Protein AF-A0A7S0LKJ3-F1 (afdb_monomer_lite)

Foldseek 3Di:
DPPPDDDDDDDDDDPPCVVQVVQWDKDFDDDPRDTLKIATDGPPDPFGQWIWGDDPQTDIDHADFDDDPDPDQVVQLVVLVVVPADAPSVQVVVLSRPPRHDVSSVVSVVPRDHSGRD

Radius of gyration: 15.57 Å; chains: 1; bounding box: 48×34×45 Å

Secondary structure (DSSP, 8-state):
-TT-----------SSHHHHGGGEEEEEEEETTEEEEEEEEETT----SEEEE-STT-EEEE------SSTTHHHHHHHHHHTTPPPHHHHHHHHHHH--SHHHHHHHHHHS--SS--

Sequence (118 aa):
TSTGVVYHARNQDFSPAALFQPLVYNGIFTKGGKEVFRSQMIAGYQSAITGIRKGANGFAIETNTRYTDHWGGNIEMLQNVLGGRTLNGWTVRKILETQEDYESAVQALSTEPFCATE

pLDDT: mean 93.77, std 6.29, range [51.94, 98.56]

Structure (mmCIF, N/CA/C/O backbone):
data_AF-A0A7S0LKJ3-F1
#
_entry.id   AF-A0A7S0LKJ3-F1
#
loop_
_atom_site.group_PDB
_atom_site.id
_atom_site.type_symbol
_atom_site.label_atom_id
_atom_site.label_alt_id
_atom_site.label_comp_id
_atom_site.label_asym_id
_atom_site.label_entity_id
_atom_site.label_seq_id
_atom_site.pdbx_PDB_ins_code
_atom_site.Cartn_x
_atom_site.Cartn_y
_atom_site.Cartn_z
_atom_site.occupancy
_atom_site.B_iso_or_equiv
_atom_site.auth_seq_id
_atom_site.auth_comp_id
_atom_site.auth_asym_id
_atom_site.auth_atom_id
_atom_site.pdbx_PDB_model_num
ATOM 1 N N . THR A 1 1 ? -25.891 6.556 -2.274 1.00 51.94 1 THR A N 1
ATOM 2 C CA . THR A 1 1 ?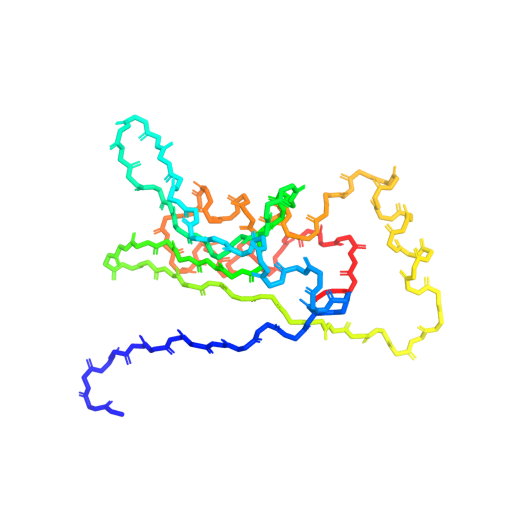 -26.545 6.082 -1.033 1.00 51.94 1 THR A CA 1
ATOM 3 C C . THR A 1 1 ? -26.651 7.257 -0.074 1.00 51.94 1 THR A C 1
ATOM 5 O O . THR A 1 1 ? -25.769 8.102 -0.071 1.00 51.94 1 THR A O 1
ATOM 8 N N . SER A 1 2 ? -27.750 7.386 0.669 1.00 73.38 2 SER A N 1
ATOM 9 C CA . SER A 1 2 ? -28.138 8.599 1.420 1.00 73.38 2 SER A CA 1
ATOM 10 C C . SER A 1 2 ? -27.465 8.777 2.795 1.00 73.38 2 SER A C 1
ATOM 12 O O . SER A 1 2 ? -27.848 9.671 3.540 1.00 73.38 2 SER A O 1
ATOM 14 N N . THR A 1 3 ? -26.483 7.941 3.151 1.00 85.06 3 THR A N 1
ATOM 15 C CA . THR A 1 3 ? -25.898 7.875 4.507 1.00 85.06 3 THR A CA 1
ATOM 16 C C . THR A 1 3 ? -24.457 8.384 4.613 1.00 85.06 3 THR A C 1
ATOM 18 O O . THR A 1 3 ? -23.903 8.377 5.706 1.00 85.06 3 THR A O 1
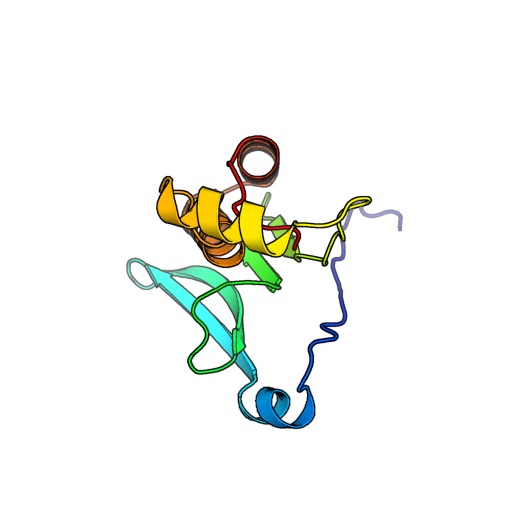ATOM 21 N N . GLY A 1 4 ? -23.821 8.790 3.506 1.00 86.50 4 GLY A N 1
ATOM 22 C CA . GLY A 1 4 ? -22.422 9.253 3.509 1.00 86.50 4 GLY A CA 1
ATOM 23 C C . GLY A 1 4 ? -21.374 8.150 3.724 1.00 86.50 4 GLY A C 1
ATOM 24 O O . GLY A 1 4 ? -20.201 8.452 3.909 1.00 86.50 4 GLY A O 1
ATOM 25 N N . VAL A 1 5 ? -21.773 6.874 3.693 1.00 89.62 5 VAL A N 1
ATOM 26 C CA . VAL A 1 5 ? -20.848 5.738 3.836 1.00 89.62 5 VAL A CA 1
ATOM 27 C C . VAL A 1 5 ? -20.054 5.524 2.547 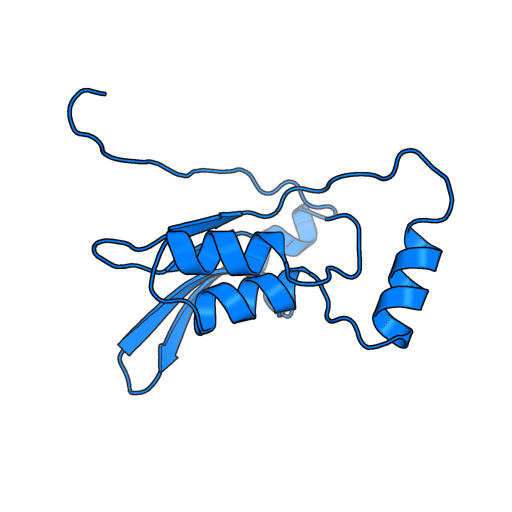1.00 89.62 5 VAL A C 1
ATOM 29 O O . VAL A 1 5 ? -20.637 5.419 1.465 1.00 89.62 5 VAL A O 1
ATOM 32 N N . VAL A 1 6 ? -18.734 5.392 2.686 1.00 91.94 6 VAL A N 1
ATOM 33 C CA . VAL A 1 6 ? -17.805 5.061 1.599 1.00 91.94 6 VAL A CA 1
ATOM 34 C C . VAL A 1 6 ? -17.479 3.569 1.634 1.00 91.94 6 VAL A C 1
ATOM 36 O O . VAL A 1 6 ? -17.159 3.016 2.685 1.00 91.94 6 VAL A O 1
ATOM 39 N N . TYR A 1 7 ? -17.539 2.923 0.470 1.00 93.62 7 TYR A N 1
ATOM 40 C CA . TYR A 1 7 ? 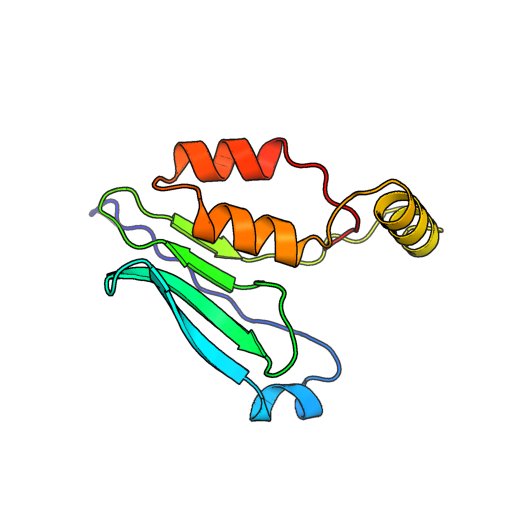-17.147 1.529 0.275 1.00 93.62 7 TYR A CA 1
ATOM 41 C C . TYR A 1 7 ? -15.958 1.470 -0.681 1.00 93.62 7 TYR A C 1
ATOM 43 O O . TYR A 1 7 ? -15.948 2.171 -1.690 1.00 93.62 7 TYR A O 1
ATOM 51 N N . HIS A 1 8 ? -14.982 0.616 -0.378 1.00 96.56 8 HIS A N 1
ATOM 52 C CA . HIS A 1 8 ? -13.803 0.395 -1.209 1.00 96.56 8 HIS A CA 1
ATOM 53 C C . HIS A 1 8 ? -13.626 -1.114 -1.402 1.00 96.56 8 HIS A C 1
ATOM 55 O O . HIS A 1 8 ? -13.503 -1.860 -0.430 1.00 96.56 8 HIS A O 1
ATOM 61 N N . ALA A 1 9 ? -13.662 -1.564 -2.653 1.00 96.44 9 ALA A N 1
ATOM 62 C CA . ALA A 1 9 ? -13.474 -2.954 -3.042 1.00 96.44 9 ALA A CA 1
ATOM 63 C C . ALA A 1 9 ? -12.669 -3.025 -4.339 1.00 96.44 9 ALA A C 1
ATOM 65 O O . ALA A 1 9 ? -12.747 -2.104 -5.152 1.00 96.44 9 ALA A O 1
ATOM 66 N N . ARG A 1 10 ? -11.933 -4.125 -4.528 1.00 96.50 10 ARG A N 1
ATOM 67 C CA . ARG A 1 10 ? -11.097 -4.326 -5.709 1.00 96.50 10 ARG A CA 1
ATOM 68 C C . ARG A 1 10 ? -10.783 -5.778 -6.023 1.00 96.50 10 ARG A C 1
ATOM 70 O O . ARG A 1 10 ? -10.851 -6.625 -5.134 1.00 96.50 10 ARG A O 1
ATOM 77 N N . ASN A 1 11 ? -10.347 -6.018 -7.258 1.00 95.50 11 ASN A N 1
ATOM 78 C CA . ASN A 1 11 ? -9.715 -7.262 -7.692 1.00 95.50 11 ASN A CA 1
ATOM 79 C C . ASN A 1 11 ? -8.217 -7.034 -7.891 1.00 95.50 11 ASN A C 1
ATOM 81 O O . ASN A 1 11 ? -7.813 -5.999 -8.413 1.00 95.50 11 ASN A O 1
ATOM 85 N N . GLN A 1 12 ? -7.397 -7.998 -7.476 1.00 93.06 12 GLN A N 1
ATOM 86 C CA . GLN A 1 12 ? -5.958 -7.960 -7.714 1.00 93.06 12 GLN A CA 1
ATOM 87 C C . GLN A 1 12 ? -5.595 -8.930 -8.836 1.00 93.06 12 GLN A C 1
ATOM 89 O O . GLN A 1 12 ? -5.414 -10.125 -8.600 1.00 93.06 12 GLN A O 1
ATOM 94 N N . ASP A 1 13 ? -5.456 -8.390 -10.042 1.00 92.00 13 ASP A N 1
ATOM 95 C CA . ASP A 1 13 ? -4.988 -9.135 -11.205 1.00 92.00 13 ASP A CA 1
ATOM 96 C C . ASP A 1 13 ? -3.458 -9.085 -11.242 1.00 92.00 13 ASP A C 1
ATOM 98 O O . ASP A 1 13 ? -2.855 -8.034 -11.453 1.00 92.00 13 ASP A O 1
ATOM 102 N N . PHE A 1 14 ? -2.809 -10.218 -10.971 1.00 83.94 14 PHE A N 1
ATOM 103 C CA . PHE A 1 14 ? -1.355 -10.275 -10.823 1.00 83.94 14 PHE A CA 1
ATOM 104 C C . PHE A 1 14 ? -0.801 -11.568 -11.413 1.00 83.94 14 PHE A C 1
ATOM 106 O O . PHE A 1 14 ? -1.242 -12.655 -11.049 1.00 83.94 14 PHE A O 1
ATOM 113 N N . SER A 1 15 ? 0.163 -11.472 -12.330 1.00 86.31 15 SER A N 1
ATOM 114 C CA . SER A 1 15 ? 0.771 -12.644 -12.969 1.00 86.31 15 SER A CA 1
ATOM 115 C C . SER A 1 15 ? 2.104 -12.998 -12.298 1.00 86.31 15 SER A C 1
ATOM 117 O O . SER A 1 15 ? 2.926 -12.096 -12.130 1.00 86.31 15 SER A O 1
ATOM 119 N N . PRO A 1 16 ? 2.369 -14.276 -11.946 1.00 89.00 16 PRO A N 1
ATOM 120 C CA . PRO A 1 16 ? 1.541 -15.474 -12.172 1.00 89.00 16 PRO A CA 1
ATOM 121 C C . PRO A 1 16 ? 0.530 -15.783 -11.042 1.00 89.00 16 PRO A C 1
ATOM 123 O O . PRO A 1 16 ? 0.884 -16.351 -10.007 1.00 89.00 16 PRO A O 1
ATOM 126 N N . ALA A 1 17 ? -0.762 -15.513 -11.273 1.00 90.44 17 ALA A N 1
ATOM 127 C CA . ALA A 1 17 ? -1.823 -15.622 -10.259 1.00 90.44 17 ALA A CA 1
ATOM 128 C C . ALA A 1 17 ? -1.914 -17.007 -9.600 1.00 90.44 17 ALA A C 1
ATOM 130 O O . ALA A 1 17 ? -2.030 -17.101 -8.380 1.00 90.44 17 ALA A O 1
ATOM 131 N N . ALA A 1 18 ? -1.811 -18.082 -10.388 1.00 93.94 18 ALA A N 1
ATOM 132 C CA . ALA A 1 18 ? -1.935 -19.455 -9.895 1.00 93.94 18 ALA A CA 1
ATOM 133 C C . ALA A 1 18 ? -0.860 -19.834 -8.858 1.00 93.94 18 ALA A C 1
ATOM 135 O O . ALA A 1 18 ? -1.105 -20.683 -8.005 1.00 93.94 18 ALA 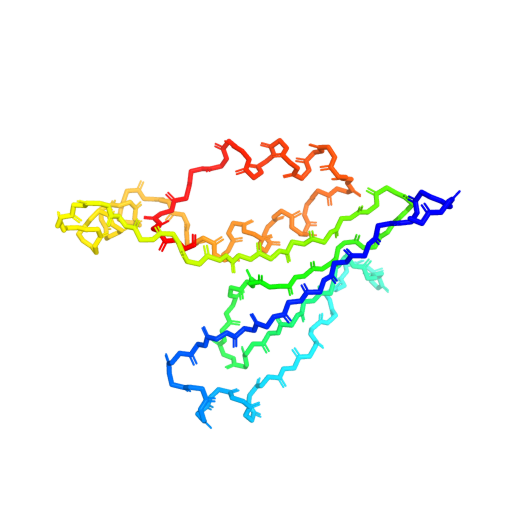A O 1
ATOM 136 N N . LEU A 1 19 ? 0.316 -19.196 -8.908 1.00 93.44 19 LEU A N 1
ATOM 137 C CA . LEU A 1 19 ? 1.378 -19.411 -7.923 1.00 93.44 19 LEU A CA 1
ATOM 138 C C . LEU A 1 19 ? 1.155 -18.589 -6.649 1.00 93.44 19 LEU A C 1
ATOM 140 O O . LEU A 1 19 ? 1.524 -19.032 -5.564 1.00 93.44 19 LEU A O 1
ATOM 144 N N . PHE A 1 20 ? 0.545 -17.407 -6.762 1.00 93.25 20 PHE A N 1
ATOM 145 C CA . PHE A 1 20 ? 0.371 -16.494 -5.632 1.00 93.25 20 PHE A CA 1
ATOM 146 C C . PHE A 1 20 ? -0.918 -16.701 -4.849 1.00 93.25 20 PHE A C 1
ATOM 148 O O . PHE A 1 20 ? -0.908 -16.503 -3.641 1.00 93.25 20 PHE A O 1
ATOM 155 N N . GLN A 1 21 ? -2.003 -17.135 -5.492 1.00 94.81 21 GLN A N 1
ATOM 156 C CA . GLN A 1 21 ? -3.280 -17.417 -4.831 1.00 94.81 21 GLN A CA 1
ATOM 157 C C . GLN A 1 21 ? -3.159 -18.267 -3.550 1.00 94.81 21 GLN A C 1
ATOM 159 O O . GLN A 1 21 ? -3.704 -17.839 -2.532 1.00 94.81 21 GLN A O 1
ATOM 164 N N . PRO A 1 22 ? -2.427 -19.405 -3.520 1.00 96.81 22 PRO A N 1
ATOM 165 C CA . PRO A 1 22 ? -2.287 -20.197 -2.291 1.00 96.81 22 PRO A CA 1
ATOM 166 C C . PRO A 1 22 ? -1.453 -19.508 -1.198 1.00 96.81 22 PRO A C 1
ATOM 168 O O . PRO A 1 22 ? -1.431 -19.974 -0.062 1.00 96.81 22 PRO A O 1
ATOM 171 N N . LEU A 1 23 ? -0.759 -18.416 -1.525 1.00 96.06 23 LEU A N 1
ATOM 172 C CA . LEU A 1 23 ? 0.076 -17.636 -0.613 1.00 96.06 23 LEU A CA 1
ATOM 173 C C . LEU A 1 23 ? -0.638 -16.384 -0.086 1.00 96.06 23 LEU A C 1
ATOM 175 O O . LEU A 1 23 ? -0.051 -15.654 0.714 1.00 96.06 23 LEU A O 1
ATOM 179 N N . VAL A 1 24 ? -1.866 -16.103 -0.536 1.00 96.12 24 VAL A N 1
ATOM 180 C CA . VAL A 1 24 ? -2.618 -14.918 -0.111 1.00 96.12 24 VAL A CA 1
ATOM 181 C C . VAL A 1 24 ? -3.110 -15.081 1.324 1.00 96.12 24 VAL A C 1
ATOM 183 O O . VAL A 1 24 ? -3.696 -16.097 1.693 1.00 96.12 24 VAL A O 1
ATOM 186 N N . TYR A 1 25 ? -2.920 -14.045 2.136 1.00 96.88 25 TYR A N 1
ATOM 187 C CA . TYR A 1 25 ? -3.424 -13.985 3.504 1.00 96.88 25 TYR A CA 1
ATOM 188 C C . TYR A 1 25 ? -3.810 -12.556 3.900 1.00 96.88 25 TYR A C 1
ATOM 190 O O . TYR A 1 25 ? -3.369 -11.579 3.300 1.00 96.88 25 TYR A O 1
ATOM 198 N N . ASN A 1 26 ? -4.621 -12.426 4.952 1.00 97.62 26 ASN A N 1
ATOM 199 C CA . ASN A 1 26 ? -4.924 -11.134 5.566 1.00 97.62 26 ASN A CA 1
ATOM 200 C C . ASN A 1 26 ? -3.967 -10.883 6.736 1.00 97.62 26 ASN A C 1
ATOM 202 O O . ASN A 1 26 ? -4.079 -11.516 7.785 1.00 97.62 26 ASN A O 1
ATOM 206 N N . GLY A 1 27 ? -3.033 -9.951 6.565 1.00 97.12 27 GLY A N 1
ATOM 207 C CA . GLY A 1 27 ? -2.109 -9.528 7.612 1.00 97.12 27 GLY A CA 1
ATOM 208 C C . GLY A 1 27 ? -2.748 -8.499 8.539 1.00 97.12 27 GLY A C 1
ATOM 209 O O . GLY A 1 27 ? -3.224 -7.466 8.072 1.00 97.12 27 GLY A O 1
ATOM 210 N N . ILE A 1 28 ? -2.734 -8.762 9.848 1.00 98.00 28 ILE A N 1
ATOM 211 C CA . ILE A 1 28 ? -3.116 -7.802 10.894 1.00 98.00 28 ILE A CA 1
ATOM 212 C C . ILE A 1 28 ? -1.831 -7.292 11.541 1.00 98.00 28 ILE A C 1
ATOM 214 O O . ILE A 1 28 ? -1.132 -8.047 12.215 1.00 98.00 28 ILE A O 1
ATOM 218 N N . PHE A 1 29 ? -1.513 -6.019 11.328 1.00 97.81 29 PHE A N 1
ATOM 219 C CA . PHE A 1 29 ? -0.280 -5.415 11.819 1.00 97.81 29 PHE A CA 1
ATOM 220 C C . PHE A 1 29 ? -0.562 -4.685 13.124 1.00 97.81 29 PHE A C 1
ATOM 222 O O . PHE A 1 29 ? -1.454 -3.837 13.182 1.00 97.81 29 PHE A O 1
ATOM 229 N N . THR A 1 30 ? 0.181 -5.020 14.177 1.00 98.31 30 THR A N 1
ATOM 230 C CA . THR A 1 30 ? -0.048 -4.484 15.521 1.00 98.31 30 THR A CA 1
ATOM 231 C C . THR A 1 30 ? 1.176 -3.758 16.067 1.00 98.31 30 THR A C 1
ATOM 233 O O . THR A 1 30 ? 2.318 -4.089 15.752 1.00 98.31 30 THR A O 1
ATOM 236 N N . LYS A 1 31 ? 0.933 -2.758 16.917 1.00 97.19 31 LYS A N 1
ATOM 237 C CA . LYS A 1 31 ? 1.961 -2.040 17.679 1.00 97.19 31 LYS A CA 1
ATOM 238 C C . LYS A 1 31 ? 1.444 -1.832 19.097 1.00 97.19 31 LYS A C 1
ATOM 240 O O . LYS A 1 31 ? 0.340 -1.331 19.287 1.00 97.19 31 LYS A O 1
ATOM 245 N N . GLY A 1 32 ? 2.203 -2.286 20.096 1.00 97.19 32 GLY A N 1
ATOM 246 C CA . GLY A 1 32 ? 1.761 -2.241 21.497 1.00 97.19 32 GLY A CA 1
ATOM 247 C C . GLY A 1 32 ? 0.453 -3.006 21.754 1.00 97.19 32 GLY A C 1
ATOM 248 O O . GLY A 1 32 ? -0.374 -2.557 22.540 1.00 97.19 32 GLY A O 1
ATOM 249 N N . GLY A 1 33 ? 0.225 -4.116 21.040 1.00 97.19 33 GLY A N 1
ATOM 250 C CA . GLY A 1 33 ? -0.978 -4.947 21.182 1.00 97.19 33 GLY A CA 1
ATOM 251 C C . GLY A 1 33 ? -2.244 -4.407 20.504 1.00 97.19 33 GLY A C 1
ATOM 252 O O . GLY A 1 33 ? -3.282 -5.057 20.577 1.00 97.19 33 GLY A O 1
ATOM 253 N N . LYS A 1 34 ? -2.180 -3.256 19.821 1.00 96.75 34 LYS A N 1
ATOM 254 C CA . LYS A 1 34 ? -3.315 -2.666 19.090 1.00 96.75 34 LYS A CA 1
ATOM 255 C C . LYS A 1 34 ? -3.126 -2.802 17.580 1.00 96.75 34 LYS A C 1
ATOM 257 O O . LYS A 1 34 ? -2.005 -2.654 17.099 1.00 96.75 34 LYS A O 1
ATOM 262 N N . GLU A 1 35 ? -4.209 -3.080 16.848 1.00 97.75 35 GLU A N 1
ATOM 263 C CA . GLU A 1 35 ? -4.219 -3.071 15.374 1.00 97.75 35 GLU A CA 1
ATOM 264 C C . GLU A 1 35 ? -3.887 -1.658 14.877 1.00 97.75 35 GLU A C 1
ATOM 266 O O . GLU A 1 35 ? -4.498 -0.683 15.307 1.00 97.75 35 GLU A O 1
ATOM 271 N N . VAL A 1 36 ? -2.896 -1.570 13.993 1.00 98.19 36 VAL A N 1
ATOM 272 C CA . VAL A 1 36 ? -2.506 -0.343 13.294 1.00 98.19 36 VAL A CA 1
ATOM 273 C C . VAL A 1 36 ? -3.210 -0.324 11.944 1.00 98.19 36 VAL A C 1
ATOM 275 O O . VAL A 1 36 ? -3.987 0.579 11.658 1.00 98.19 36 VAL A O 1
ATOM 278 N N . PHE A 1 37 ? -2.999 -1.366 11.141 1.00 98.44 37 PHE A N 1
ATOM 279 C CA . PHE A 1 37 ? -3.659 -1.541 9.853 1.00 98.44 37 PHE A CA 1
ATOM 280 C C . PHE A 1 37 ? -3.823 -3.026 9.521 1.00 98.44 37 PHE A C 1
ATOM 282 O O . PHE A 1 37 ? -3.200 -3.905 10.129 1.00 98.44 37 PHE A O 1
ATOM 289 N N . ARG A 1 38 ? -4.655 -3.303 8.520 1.00 98.00 38 ARG A N 1
ATOM 290 C CA . ARG A 1 38 ? -4.813 -4.628 7.920 1.00 98.00 38 ARG A CA 1
ATOM 291 C C . ARG A 1 38 ? -4.543 -4.546 6.428 1.00 98.00 38 ARG A C 1
ATOM 293 O O . ARG A 1 38 ? -4.921 -3.565 5.801 1.00 98.00 38 ARG A O 1
ATOM 300 N N . SER A 1 39 ? -3.923 -5.571 5.859 1.00 98.06 39 SER A N 1
ATOM 301 C CA . SER A 1 39 ? -3.642 -5.639 4.423 1.00 98.06 39 SER A CA 1
ATOM 302 C C . SER A 1 39 ? -3.892 -7.043 3.901 1.00 98.06 39 SER A C 1
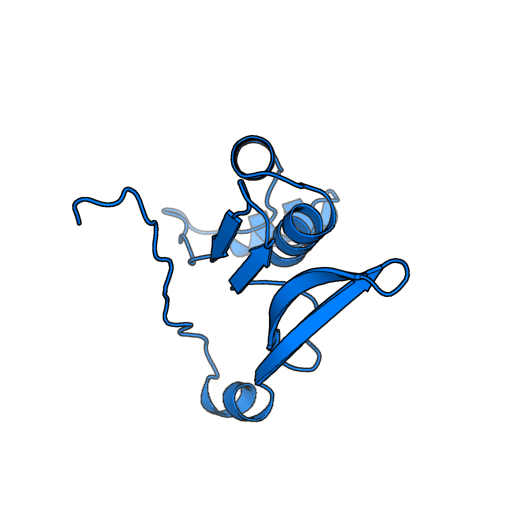ATOM 304 O O . SER A 1 39 ? -3.603 -8.017 4.599 1.00 98.06 39 SER A O 1
ATOM 306 N N . GLN A 1 40 ? -4.388 -7.152 2.671 1.00 97.00 40 GLN A N 1
ATOM 307 C CA . GLN A 1 40 ? -4.192 -8.373 1.897 1.00 97.00 40 GLN A CA 1
ATOM 308 C C . GLN A 1 40 ? -2.700 -8.446 1.549 1.00 97.00 40 GLN A C 1
ATOM 310 O O . GLN A 1 40 ? -2.103 -7.439 1.163 1.00 97.00 40 GLN A O 1
ATOM 315 N N . MET A 1 41 ? -2.091 -9.608 1.742 1.00 96.06 41 MET A N 1
ATOM 316 C CA . MET A 1 41 ? -0.665 -9.845 1.550 1.00 96.06 41 MET A CA 1
ATOM 317 C C . MET A 1 41 ? -0.449 -11.152 0.789 1.00 96.06 41 MET A C 1
ATOM 319 O O . MET A 1 41 ? -1.304 -12.034 0.809 1.00 96.06 41 MET A O 1
ATOM 323 N N . ILE A 1 42 ? 0.726 -11.292 0.178 1.00 95.12 42 ILE A N 1
ATOM 324 C CA . ILE A 1 42 ? 1.221 -12.543 -0.409 1.00 95.12 42 ILE A CA 1
ATOM 325 C C . ILE A 1 42 ? 2.411 -12.996 0.444 1.00 95.12 42 ILE A C 1
ATOM 327 O O . ILE A 1 42 ? 3.295 -12.191 0.742 1.00 95.12 42 ILE A O 1
ATOM 331 N N . ALA A 1 43 ? 2.447 -14.256 0.881 1.00 95.12 43 ALA A N 1
ATOM 332 C CA . ALA A 1 43 ? 3.536 -14.762 1.717 1.00 95.12 43 ALA A CA 1
ATOM 333 C C . ALA A 1 43 ? 4.900 -14.592 1.020 1.00 95.12 43 ALA A C 1
ATOM 335 O O . ALA A 1 43 ? 5.065 -14.947 -0.143 1.00 95.12 43 ALA A O 1
ATOM 336 N N . GLY A 1 44 ? 5.873 -14.018 1.736 1.00 92.00 44 GLY A N 1
ATOM 337 C CA . GLY A 1 44 ? 7.190 -13.666 1.189 1.00 92.00 44 GLY A CA 1
ATOM 338 C C . GLY A 1 44 ? 7.254 -12.303 0.484 1.00 92.00 44 GLY A C 1
ATOM 339 O O . GLY A 1 44 ? 8.352 -11.826 0.205 1.00 92.00 44 GLY A O 1
ATOM 340 N N . TYR A 1 45 ? 6.120 -11.633 0.260 1.00 89.81 45 TYR A N 1
ATOM 341 C CA . TYR A 1 45 ? 6.052 -10.297 -0.328 1.00 89.81 45 TYR A CA 1
ATOM 342 C C . TYR A 1 45 ? 5.802 -9.238 0.754 1.00 89.81 45 TYR A C 1
ATOM 344 O O . TYR A 1 45 ? 4.847 -9.312 1.526 1.00 89.81 45 TYR A O 1
ATOM 352 N N . GLN A 1 46 ? 6.695 -8.254 0.851 1.00 88.38 46 GLN A N 1
ATOM 353 C CA . GLN A 1 46 ? 6.680 -7.270 1.943 1.00 88.38 46 GLN A CA 1
ATOM 354 C C . GLN A 1 46 ? 5.844 -6.021 1.640 1.00 88.38 46 GLN A C 1
ATOM 356 O O . GLN A 1 46 ? 5.459 -5.305 2.572 1.00 88.38 46 GLN A O 1
ATOM 361 N N . SER A 1 47 ? 5.589 -5.776 0.357 1.00 89.50 47 SER A N 1
ATOM 362 C CA . SER A 1 47 ? 4.853 -4.638 -0.183 1.00 89.50 47 SER A CA 1
ATOM 363 C C . SER A 1 47 ? 3.350 -4.781 0.045 1.00 89.50 47 SER A C 1
ATOM 365 O O . SER A 1 47 ? 2.780 -5.846 -0.193 1.00 89.50 47 SER A O 1
ATOM 367 N N . ALA A 1 48 ? 2.706 -3.700 0.488 1.00 93.88 48 ALA A N 1
ATOM 368 C CA . ALA A 1 48 ? 1.254 -3.632 0.599 1.00 93.88 48 ALA A CA 1
ATOM 369 C C . ALA A 1 48 ? 0.662 -3.072 -0.701 1.00 93.88 48 ALA A C 1
ATOM 371 O O . ALA A 1 48 ? 1.053 -1.993 -1.139 1.00 93.88 48 ALA A O 1
ATOM 372 N N . ILE A 1 49 ? -0.285 -3.806 -1.292 1.00 93.69 49 ILE A N 1
ATOM 373 C CA . ILE A 1 49 ? -1.038 -3.381 -2.487 1.00 93.69 49 ILE A CA 1
ATOM 374 C C . ILE A 1 49 ? -2.475 -3.009 -2.118 1.00 93.69 49 ILE A C 1
ATOM 376 O O . ILE A 1 49 ? -3.080 -2.163 -2.762 1.00 93.69 49 ILE A O 1
ATOM 380 N N . THR A 1 50 ? -3.051 -3.641 -1.093 1.00 97.31 50 THR A N 1
ATOM 381 C CA . THR A 1 50 ? -4.435 -3.398 -0.673 1.00 97.31 50 THR A CA 1
ATOM 382 C C . THR A 1 50 ? -4.529 -3.448 0.837 1.00 97.31 50 THR A C 1
ATOM 384 O O . THR A 1 50 ? -4.323 -4.506 1.432 1.00 97.31 50 THR A O 1
ATOM 387 N N . GLY A 1 51 ? -4.881 -2.330 1.464 1.00 97.88 51 GLY A N 1
ATOM 388 C CA . GLY A 1 51 ? -4.939 -2.242 2.916 1.00 97.88 51 GLY A CA 1
ATOM 389 C C . GLY A 1 51 ? -5.916 -1.207 3.440 1.00 97.88 51 GLY A C 1
ATOM 390 O O . GLY A 1 51 ? -6.428 -0.365 2.711 1.00 97.88 51 GLY A O 1
ATOM 391 N N . ILE A 1 52 ? -6.182 -1.299 4.738 1.00 98.44 52 ILE A N 1
ATOM 392 C CA . ILE A 1 52 ? -7.096 -0.426 5.460 1.00 98.44 52 ILE A CA 1
ATOM 393 C C . ILE A 1 52 ? -6.503 -0.026 6.810 1.00 98.44 52 ILE A C 1
ATOM 395 O O . ILE A 1 52 ? -6.086 -0.872 7.609 1.00 98.44 52 ILE A O 1
ATOM 399 N N . ARG A 1 53 ? -6.521 1.279 7.069 1.00 97.94 53 ARG A N 1
ATOM 400 C CA . ARG A 1 53 ? -6.334 1.899 8.377 1.00 97.94 53 ARG A CA 1
ATOM 401 C C . ARG A 1 53 ? -7.719 2.168 8.957 1.00 97.94 53 ARG A C 1
ATOM 403 O O . ARG A 1 53 ? -8.448 3.026 8.468 1.00 97.94 53 ARG A O 1
ATOM 410 N N . LYS A 1 54 ? -8.119 1.409 9.977 1.00 96.00 54 LYS A N 1
ATOM 411 C CA . LYS A 1 54 ? -9.426 1.608 10.621 1.00 96.00 54 LYS A CA 1
ATOM 412 C C . LYS A 1 54 ? -9.400 2.846 11.515 1.00 96.00 54 LYS A C 1
ATOM 414 O O . LYS A 1 54 ? -8.404 3.113 12.177 1.00 96.00 54 LYS A O 1
ATOM 419 N N . GLY A 1 55 ? -10.529 3.537 11.593 1.00 93.44 55 GLY A N 1
ATOM 420 C CA . GLY A 1 55 ? -10.718 4.711 12.439 1.00 93.44 55 GLY A CA 1
ATOM 421 C C . GLY A 1 55 ? -11.986 5.455 12.034 1.00 93.44 55 GLY A C 1
ATOM 422 O O . GLY A 1 55 ? -12.547 5.170 10.978 1.00 93.44 55 GLY A O 1
ATOM 423 N N . ALA A 1 56 ? -12.433 6.405 12.859 1.00 92.56 56 ALA A N 1
ATOM 424 C CA . ALA A 1 56 ? -13.575 7.259 12.518 1.00 92.56 56 ALA A CA 1
ATOM 425 C C . ALA A 1 56 ? -13.318 8.084 11.242 1.00 92.56 56 ALA A C 1
ATOM 427 O O . ALA A 1 56 ? -14.235 8.272 10.452 1.00 92.56 56 ALA A O 1
ATOM 428 N N . ASN A 1 57 ? -12.063 8.496 11.029 1.00 95.12 57 ASN A N 1
ATOM 429 C CA . ASN A 1 57 ? -11.568 9.113 9.797 1.00 95.12 57 ASN A CA 1
ATOM 430 C C . ASN A 1 57 ? -10.481 8.248 9.132 1.00 95.12 57 ASN A C 1
ATOM 432 O O . ASN A 1 57 ? -9.477 8.747 8.639 1.00 95.12 57 ASN A O 1
ATOM 436 N N . GLY A 1 58 ? -10.630 6.923 9.225 1.00 96.62 58 GLY A N 1
ATOM 437 C CA . GLY A 1 58 ? -9.686 5.985 8.625 1.00 96.62 58 GLY A CA 1
ATOM 438 C C . GLY A 1 58 ? -9.721 6.017 7.096 1.00 96.62 58 GLY A C 1
ATOM 439 O O . GLY A 1 58 ? -10.517 6.719 6.477 1.00 96.62 58 GLY A O 1
ATOM 440 N N . PHE A 1 59 ? -8.882 5.201 6.470 1.00 98.44 59 PHE A N 1
ATOM 441 C CA . PHE A 1 59 ? -8.765 5.158 5.016 1.00 98.44 59 PHE A CA 1
ATOM 442 C C . PHE A 1 59 ? -8.447 3.750 4.518 1.00 98.44 59 PHE A C 1
ATOM 444 O O . PHE A 1 59 ? -7.915 2.909 5.246 1.00 98.44 59 PHE A O 1
ATOM 451 N N . ALA A 1 60 ? -8.767 3.495 3.253 1.00 98.25 60 ALA A N 1
ATOM 452 C CA . ALA A 1 60 ? -8.397 2.279 2.543 1.00 98.25 60 ALA A CA 1
ATOM 453 C C . ALA A 1 60 ? -7.612 2.650 1.283 1.00 98.25 60 ALA A C 1
ATOM 455 O O . ALA A 1 60 ? -7.990 3.587 0.582 1.00 98.25 60 ALA A O 1
ATOM 456 N N . ILE A 1 61 ? -6.535 1.915 1.013 1.00 97.56 61 ILE A N 1
ATOM 457 C CA . ILE A 1 61 ? -5.651 2.116 -0.138 1.00 97.56 61 ILE A CA 1
ATOM 458 C C . ILE A 1 61 ? -5.682 0.864 -1.001 1.00 97.56 61 ILE A C 1
ATOM 460 O O . ILE A 1 61 ? -5.587 -0.254 -0.486 1.00 97.56 61 ILE A O 1
ATOM 464 N N . GLU A 1 62 ? -5.732 1.081 -2.309 1.00 95.94 62 GLU A N 1
ATOM 465 C CA . GLU A 1 62 ? -5.304 0.108 -3.298 1.00 95.94 62 GLU A CA 1
ATOM 466 C C . GLU A 1 62 ? -4.302 0.731 -4.277 1.00 95.94 62 GLU A C 1
ATOM 468 O O . GLU A 1 62 ? -4.349 1.938 -4.525 1.00 95.94 62 GLU A O 1
ATOM 473 N N . THR A 1 63 ? -3.432 -0.094 -4.855 1.00 94.31 63 THR A N 1
ATOM 474 C CA . THR A 1 63 ? -2.485 0.314 -5.901 1.00 94.31 63 THR A CA 1
ATOM 475 C C . THR A 1 63 ? -2.837 -0.380 -7.225 1.00 94.31 63 THR A C 1
ATOM 477 O O . THR A 1 63 ? -3.116 -1.587 -7.244 1.00 94.31 63 THR A O 1
ATOM 480 N N . ASN A 1 64 ? -2.850 0.377 -8.329 1.00 93.44 64 ASN A N 1
ATOM 481 C CA . ASN A 1 64 ? -3.248 -0.073 -9.668 1.00 93.44 64 ASN A CA 1
ATOM 482 C C . ASN A 1 64 ? -2.216 0.347 -10.717 1.00 93.44 64 ASN A C 1
ATOM 484 O O . ASN A 1 64 ? -2.015 1.545 -10.916 1.00 93.44 64 ASN A O 1
ATOM 488 N N . THR A 1 65 ? -1.661 -0.629 -11.449 1.00 90.94 65 THR A N 1
ATOM 489 C CA . THR A 1 65 ? -0.544 -0.400 -12.376 1.00 90.94 65 THR A CA 1
ATOM 490 C C . THR A 1 65 ? -0.844 0.673 -13.413 1.00 90.94 65 THR A C 1
ATOM 492 O O . THR A 1 65 ? -1.729 0.505 -14.253 1.00 90.94 65 THR A O 1
ATOM 495 N N . ARG A 1 66 ? -0.056 1.756 -13.406 1.00 91.06 66 ARG A N 1
ATOM 496 C CA . ARG A 1 66 ? -0.137 2.832 -14.404 1.00 91.06 66 ARG A CA 1
ATOM 497 C C . ARG A 1 66 ? 1.036 2.812 -15.383 1.00 91.06 66 ARG A C 1
ATOM 499 O O . ARG A 1 66 ? 2.043 3.456 -15.130 1.00 91.06 66 ARG A O 1
ATOM 506 N N . TYR A 1 67 ? 0.895 2.140 -16.523 1.00 88.25 67 TYR A N 1
ATOM 507 C CA . TYR A 1 67 ? 1.962 2.035 -17.531 1.00 88.25 67 TYR A CA 1
ATOM 508 C C . TYR A 1 67 ? 2.462 3.391 -18.062 1.00 88.25 67 TYR A C 1
ATOM 510 O O . TYR A 1 67 ? 1.677 4.326 -18.248 1.00 88.25 67 TYR A O 1
ATOM 518 N N . THR A 1 68 ? 3.771 3.478 -18.329 1.00 85.12 68 THR A N 1
ATOM 519 C CA . THR A 1 68 ? 4.378 4.621 -19.022 1.00 85.12 68 THR A CA 1
ATOM 520 C C . THR A 1 68 ? 3.911 4.686 -20.475 1.00 85.12 68 THR A C 1
ATOM 522 O O . THR A 1 68 ? 3.628 3.673 -21.111 1.00 85.12 68 THR A O 1
ATOM 525 N N . ASP A 1 69 ? 3.876 5.895 -21.024 1.00 89.00 69 ASP A N 1
ATOM 526 C CA . ASP A 1 69 ? 3.610 6.176 -22.439 1.00 89.00 69 ASP A CA 1
ATOM 527 C C . ASP A 1 69 ? 4.878 6.124 -23.314 1.00 89.00 69 ASP A C 1
ATOM 529 O O . ASP A 1 69 ? 4.827 6.381 -24.517 1.00 89.00 69 ASP A O 1
ATOM 533 N N . HIS A 1 70 ? 6.017 5.771 -22.718 1.00 89.94 70 HIS A N 1
ATOM 534 C CA . HIS A 1 70 ? 7.328 5.739 -23.353 1.00 89.94 70 HIS A CA 1
ATOM 535 C C . HIS A 1 70 ? 8.117 4.475 -22.979 1.00 89.94 70 HIS A C 1
ATOM 537 O O . HIS A 1 70 ? 7.838 3.784 -21.992 1.00 89.94 70 HIS A O 1
ATOM 543 N N . TRP A 1 71 ? 9.136 4.183 -23.789 1.00 90.25 71 TRP A N 1
ATOM 544 C CA . TRP A 1 71 ? 10.073 3.084 -23.571 1.00 90.25 71 TRP A CA 1
ATOM 545 C C . TRP A 1 71 ? 11.085 3.422 -22.479 1.00 90.25 71 TRP A C 1
ATOM 547 O O . TRP A 1 71 ? 11.592 4.535 -22.432 1.00 90.25 71 TRP A O 1
ATOM 557 N N . GLY A 1 72 ? 11.453 2.426 -21.670 1.00 89.50 72 GLY A N 1
ATOM 558 C CA . GLY A 1 72 ? 12.512 2.574 -20.666 1.00 89.50 72 GLY A CA 1
ATOM 559 C C . GLY A 1 72 ? 12.038 2.644 -19.216 1.00 89.50 72 GLY A C 1
ATOM 560 O O . GLY A 1 72 ? 12.892 2.713 -18.342 1.00 89.50 72 GLY A O 1
ATOM 561 N N . GLY A 1 73 ? 10.737 2.512 -18.926 1.00 89.75 73 GLY A N 1
ATOM 562 C CA . GLY A 1 73 ? 10.214 2.564 -17.549 1.00 89.75 73 GLY A CA 1
ATOM 563 C C . GLY A 1 73 ? 10.899 1.606 -16.555 1.00 89.75 73 GLY A C 1
ATOM 564 O O . GLY A 1 73 ? 11.093 1.949 -15.394 1.00 89.75 73 GLY A O 1
ATOM 565 N N . ASN A 1 74 ? 11.379 0.438 -17.004 1.00 89.62 74 ASN A N 1
ATOM 566 C CA . ASN A 1 74 ? 12.183 -0.461 -16.158 1.00 89.62 74 ASN A CA 1
ATOM 567 C C . ASN A 1 74 ? 13.567 0.115 -15.812 1.00 89.62 74 ASN A C 1
ATOM 569 O O . ASN A 1 74 ? 14.070 -0.102 -14.712 1.00 89.62 74 ASN A O 1
ATOM 573 N N . ILE A 1 75 ? 14.196 0.836 -16.744 1.00 93.00 75 ILE A N 1
ATOM 574 C CA . ILE A 1 75 ? 15.473 1.520 -16.506 1.00 93.00 75 ILE A CA 1
ATOM 575 C C . ILE A 1 75 ? 15.247 2.679 -15.535 1.00 93.00 75 ILE A C 1
ATOM 577 O O . ILE A 1 75 ? 16.011 2.814 -14.584 1.00 93.00 75 ILE A O 1
ATOM 581 N N . GLU A 1 76 ? 14.178 3.456 -15.718 1.00 93.75 76 GLU A N 1
ATOM 582 C CA . GLU A 1 76 ? 13.798 4.529 -14.791 1.00 93.75 76 GLU A CA 1
ATOM 583 C C . GLU A 1 76 ? 13.524 3.986 -13.388 1.00 93.75 76 GLU A C 1
ATOM 585 O O . GLU A 1 76 ? 14.017 4.534 -12.405 1.00 93.75 76 GLU A O 1
ATOM 590 N N . MET A 1 77 ? 12.816 2.855 -13.288 1.00 93.50 77 MET A N 1
ATOM 591 C CA . MET A 1 77 ? 12.613 2.165 -12.018 1.00 93.50 77 MET A CA 1
ATOM 592 C C . MET A 1 77 ? 13.943 1.815 -11.352 1.00 93.50 77 MET A C 1
ATOM 594 O O . MET A 1 77 ? 14.141 2.120 -10.176 1.00 93.50 77 MET A O 1
ATOM 598 N N . LEU A 1 78 ? 14.867 1.192 -12.086 1.00 94.75 78 LEU A N 1
ATOM 599 C CA . LEU A 1 78 ? 16.177 0.835 -11.545 1.00 94.75 78 LEU A CA 1
ATOM 600 C C . LEU A 1 78 ? 16.964 2.077 -11.114 1.00 94.75 78 LEU A C 1
ATOM 602 O O . LEU A 1 78 ? 17.536 2.077 -10.029 1.00 94.75 78 LEU A O 1
ATOM 606 N N . GLN A 1 79 ? 16.961 3.146 -11.912 1.00 95.94 79 GLN A N 1
ATOM 607 C CA . GLN A 1 79 ? 17.608 4.414 -11.566 1.00 95.94 79 GLN A CA 1
ATOM 608 C C . GLN A 1 79 ? 17.010 5.030 -10.298 1.00 95.94 79 GLN A C 1
ATOM 610 O O . GLN A 1 79 ? 17.752 5.476 -9.428 1.00 95.94 79 GLN A O 1
ATOM 615 N N . ASN A 1 80 ? 15.686 5.006 -10.157 1.00 96.56 80 ASN A N 1
ATOM 616 C CA . ASN A 1 80 ? 14.986 5.500 -8.979 1.00 96.56 80 ASN A CA 1
ATOM 617 C C . ASN A 1 80 ? 15.344 4.703 -7.720 1.00 96.56 80 ASN A C 1
ATOM 619 O O . ASN A 1 80 ? 15.639 5.298 -6.683 1.00 96.56 80 ASN A O 1
ATOM 623 N N . VAL A 1 81 ? 15.349 3.369 -7.808 1.00 95.50 81 VAL A N 1
ATOM 624 C CA . VAL A 1 81 ? 15.721 2.491 -6.687 1.00 95.50 81 VAL A CA 1
ATOM 625 C C . VAL A 1 81 ? 17.192 2.682 -6.311 1.00 95.50 81 VAL A C 1
ATOM 627 O O . VAL A 1 81 ? 17.507 2.871 -5.138 1.00 95.50 81 VAL A O 1
ATOM 630 N N . LEU A 1 82 ? 18.101 2.703 -7.291 1.00 96.94 82 LEU A N 1
ATOM 631 C CA . LEU A 1 82 ? 19.533 2.938 -7.062 1.00 96.94 82 LEU A CA 1
ATOM 632 C C . LEU A 1 82 ? 19.824 4.365 -6.567 1.00 96.94 82 LEU A C 1
ATOM 634 O O . LEU A 1 82 ? 20.807 4.581 -5.863 1.00 96.94 82 LEU A O 1
ATOM 638 N N . GLY A 1 83 ? 18.953 5.320 -6.895 1.00 96.88 83 GLY A N 1
ATOM 639 C CA . GLY A 1 83 ? 18.954 6.687 -6.376 1.00 96.88 83 GLY A CA 1
ATOM 640 C C . GLY A 1 83 ? 18.348 6.834 -4.976 1.00 96.88 83 GLY A C 1
ATOM 641 O O . GLY A 1 83 ? 18.301 7.947 -4.458 1.00 96.88 83 GLY A O 1
ATOM 642 N N . GLY A 1 84 ? 17.889 5.741 -4.357 1.00 95.81 84 GLY A N 1
ATOM 643 C CA . GLY A 1 84 ? 17.425 5.708 -2.968 1.00 95.81 84 GLY A CA 1
ATOM 644 C C . GLY A 1 84 ? 15.909 5.757 -2.770 1.00 95.81 84 GLY A C 1
ATOM 645 O O . GLY A 1 84 ? 15.465 5.791 -1.623 1.00 95.81 84 GLY A O 1
ATOM 646 N N . ARG A 1 85 ? 15.094 5.735 -3.836 1.00 95.38 85 ARG A N 1
ATOM 647 C CA . ARG A 1 85 ? 13.635 5.594 -3.683 1.00 95.38 85 ARG A CA 1
ATOM 648 C C . ARG A 1 85 ? 13.278 4.181 -3.227 1.00 95.38 85 ARG A C 1
ATOM 650 O O . ARG A 1 85 ? 13.861 3.197 -3.681 1.00 95.38 85 ARG A O 1
ATOM 657 N N . THR A 1 86 ? 12.287 4.074 -2.349 1.00 93.12 86 THR A N 1
ATOM 658 C CA . THR A 1 86 ? 11.756 2.779 -1.911 1.00 93.12 86 THR A CA 1
ATOM 659 C C . THR A 1 86 ? 10.794 2.197 -2.941 1.00 93.12 86 THR A C 1
ATOM 661 O O . THR A 1 86 ? 10.195 2.930 -3.724 1.00 93.12 86 THR A O 1
ATOM 664 N N . LEU A 1 87 ? 10.611 0.873 -2.909 1.00 93.12 87 LEU A N 1
ATOM 665 C CA . LEU A 1 87 ? 9.578 0.211 -3.708 1.00 93.12 87 LEU A CA 1
ATOM 666 C C . LEU A 1 87 ? 8.194 0.775 -3.367 1.00 93.12 87 LEU A C 1
ATOM 668 O O . LEU A 1 87 ? 7.890 0.995 -2.194 1.00 93.12 87 LEU A O 1
ATOM 672 N N . ASN A 1 88 ? 7.341 0.962 -4.372 1.00 94.06 88 ASN A N 1
ATOM 673 C CA . ASN A 1 88 ? 6.048 1.632 -4.212 1.00 94.06 88 ASN A CA 1
ATOM 674 C C . ASN A 1 88 ? 5.172 0.997 -3.121 1.00 94.06 88 ASN A C 1
ATOM 676 O O . ASN A 1 88 ? 4.674 1.693 -2.235 1.00 94.06 88 ASN A O 1
ATOM 680 N N . GLY A 1 89 ? 5.047 -0.332 -3.105 1.00 94.31 89 GLY A N 1
ATOM 681 C CA . GLY A 1 89 ? 4.297 -1.020 -2.053 1.00 94.31 89 GLY A CA 1
ATOM 682 C C . GLY A 1 89 ? 4.915 -0.918 -0.647 1.00 94.31 89 GLY A C 1
ATOM 683 O O . GLY A 1 89 ? 4.211 -1.111 0.347 1.00 94.31 89 GLY A O 1
ATOM 684 N N . TRP A 1 90 ? 6.203 -0.574 -0.523 1.00 94.81 90 TRP A N 1
ATOM 685 C CA . TRP A 1 90 ? 6.812 -0.220 0.763 1.00 94.81 90 TRP A CA 1
ATOM 686 C C . TRP A 1 90 ? 6.384 1.176 1.218 1.00 94.81 90 TRP A C 1
ATOM 688 O O . TRP A 1 90 ? 6.043 1.356 2.387 1.00 94.81 90 TRP A O 1
ATOM 698 N N . THR A 1 91 ? 6.331 2.138 0.295 1.00 96.00 91 THR A N 1
ATOM 699 C CA . THR A 1 91 ? 5.781 3.477 0.550 1.00 96.00 91 THR A CA 1
ATOM 700 C C . THR A 1 91 ? 4.332 3.376 1.031 1.00 96.00 91 THR A C 1
ATOM 702 O O . THR A 1 91 ? 4.002 3.885 2.101 1.00 96.00 91 THR A O 1
ATOM 705 N N . VAL A 1 92 ? 3.483 2.618 0.326 1.00 97.00 92 VAL A N 1
ATOM 706 C CA . VAL A 1 92 ? 2.080 2.382 0.722 1.00 97.00 92 VAL A CA 1
ATOM 707 C C . VAL A 1 92 ? 1.985 1.727 2.099 1.00 97.00 92 VAL A C 1
ATOM 709 O O . VAL A 1 92 ? 1.215 2.171 2.953 1.00 97.00 92 VAL A O 1
ATOM 712 N N . ARG A 1 93 ? 2.808 0.704 2.362 1.00 97.00 93 ARG A N 1
ATOM 713 C CA . ARG A 1 93 ? 2.887 0.076 3.686 1.00 97.00 93 ARG A CA 1
ATOM 714 C C . ARG A 1 93 ? 3.244 1.089 4.772 1.00 97.00 93 ARG A C 1
ATOM 716 O O . ARG A 1 93 ? 2.655 1.041 5.849 1.00 97.00 93 ARG A O 1
ATOM 723 N N . LYS A 1 94 ? 4.198 1.986 4.517 1.00 97.06 94 LYS A N 1
ATOM 724 C CA . LYS A 1 94 ? 4.597 3.009 5.485 1.00 97.06 94 LYS A CA 1
ATOM 725 C C . LYS A 1 94 ? 3.497 4.025 5.733 1.00 97.06 94 LYS A C 1
ATOM 727 O O . LYS A 1 94 ? 3.278 4.357 6.889 1.00 97.06 94 LYS A O 1
ATOM 732 N N . ILE A 1 95 ? 2.753 4.428 4.709 1.00 98.00 95 ILE A N 1
ATOM 733 C CA . ILE A 1 95 ? 1.586 5.306 4.863 1.00 98.00 95 ILE A CA 1
ATOM 734 C C . ILE A 1 95 ? 0.505 4.627 5.717 1.00 98.00 95 ILE A C 1
ATOM 736 O O . ILE A 1 95 ? 0.036 5.222 6.683 1.00 98.00 95 ILE A O 1
ATOM 740 N N . LEU A 1 96 ? 0.182 3.354 5.451 1.00 98.31 96 LEU A N 1
ATOM 741 C CA . LEU A 1 96 ? -0.728 2.562 6.294 1.00 98.31 96 LEU A CA 1
ATOM 742 C C . LEU A 1 96 ? -0.227 2.429 7.743 1.00 98.31 96 LEU A C 1
ATOM 744 O O . LEU A 1 96 ? -1.029 2.372 8.674 1.00 98.31 96 LEU A O 1
ATOM 748 N N . GLU A 1 97 ? 1.089 2.371 7.950 1.00 97.25 97 GLU A N 1
ATOM 749 C CA . GLU A 1 97 ? 1.719 2.262 9.268 1.00 97.25 97 GLU A CA 1
ATOM 750 C C . GLU A 1 97 ? 1.732 3.597 10.035 1.00 97.25 97 GLU A C 1
ATOM 752 O O . GLU A 1 97 ? 1.555 3.590 11.257 1.00 97.25 97 GLU A O 1
ATOM 757 N N . THR A 1 98 ? 1.906 4.738 9.359 1.00 97.50 98 THR A N 1
ATOM 758 C CA . THR A 1 98 ? 2.203 6.028 10.010 1.00 97.50 98 THR A CA 1
ATOM 759 C C . THR A 1 98 ? 1.081 7.057 9.963 1.00 97.50 98 THR A C 1
ATOM 761 O O . THR A 1 98 ? 0.973 7.822 10.917 1.00 97.50 98 THR A O 1
ATOM 764 N N . GLN A 1 99 ? 0.245 7.078 8.923 1.00 98.31 99 GLN A N 1
ATOM 765 C CA . GLN A 1 99 ? -0.850 8.045 8.811 1.00 98.31 99 GLN A CA 1
ATOM 766 C C . GLN A 1 99 ? -2.088 7.540 9.556 1.00 98.31 99 GLN A C 1
ATOM 768 O O . GLN A 1 99 ? -2.417 6.351 9.509 1.00 98.31 99 GLN A O 1
ATOM 773 N N . GLU A 1 100 ? -2.762 8.434 10.278 1.00 96.25 100 GLU A N 1
ATOM 774 C CA . GLU A 1 100 ? -3.912 8.086 11.124 1.00 96.25 100 GLU A CA 1
ATOM 775 C C . GLU A 1 100 ? -5.255 8.418 10.473 1.00 96.25 100 GLU A C 1
ATOM 777 O O . GLU A 1 100 ? -6.267 7.818 10.846 1.00 96.25 100 GLU A O 1
ATOM 782 N N . ASP A 1 101 ? -5.252 9.316 9.486 1.00 97.81 101 ASP A N 1
ATOM 783 C CA . ASP A 1 101 ? -6.457 9.839 8.855 1.00 97.81 101 ASP A CA 1
ATOM 784 C C . ASP A 1 101 ? -6.370 9.927 7.324 1.00 97.81 101 ASP A C 1
ATOM 786 O O . ASP A 1 101 ? -5.308 9.758 6.718 1.00 97.81 101 ASP A O 1
ATOM 790 N N . TYR A 1 102 ? -7.528 10.128 6.696 1.00 98.31 102 TYR A N 1
ATOM 791 C CA . TYR A 1 102 ? -7.671 10.173 5.246 1.00 98.31 102 TYR A CA 1
ATOM 792 C C . TYR A 1 102 ? -6.879 11.318 4.603 1.00 98.31 102 TYR A C 1
ATOM 794 O O . TYR A 1 102 ? -6.169 11.095 3.624 1.00 98.31 102 TYR A O 1
ATOM 802 N N . GLU A 1 103 ? -6.968 12.533 5.139 1.00 98.50 103 GLU A N 1
ATOM 803 C CA . GLU A 1 103 ? -6.347 13.722 4.558 1.00 98.50 103 GLU A CA 1
ATOM 804 C C . GLU A 1 103 ? -4.818 13.624 4.565 1.00 98.50 103 GLU A C 1
ATOM 806 O O . GLU A 1 103 ? -4.173 13.902 3.551 1.00 98.50 103 GLU A O 1
ATOM 811 N N . SER A 1 104 ? -4.233 13.175 5.676 1.00 98.44 104 SER A N 1
ATOM 812 C CA . SER A 1 104 ? -2.790 12.947 5.789 1.00 98.44 104 SER A CA 1
ATOM 813 C C . SER A 1 104 ? -2.313 11.813 4.880 1.00 98.44 104 SER A C 1
ATOM 815 O O . SER A 1 104 ? -1.261 11.935 4.247 1.00 98.44 104 SER A O 1
ATOM 817 N N . ALA A 1 105 ? -3.108 10.749 4.722 1.00 98.56 105 ALA A N 1
ATOM 818 C CA . ALA A 1 105 ? -2.817 9.680 3.771 1.00 98.56 105 ALA A CA 1
ATOM 819 C C . ALA A 1 105 ? -2.844 10.173 2.316 1.00 98.56 105 ALA A C 1
ATOM 821 O O . ALA A 1 105 ? -1.933 9.850 1.554 1.00 98.56 105 ALA A O 1
ATOM 822 N N . VAL A 1 106 ? -3.837 10.983 1.932 1.00 98.50 106 VAL A N 1
ATOM 823 C CA . VAL A 1 106 ? -3.916 11.596 0.595 1.00 98.50 106 VAL A CA 1
ATOM 824 C C . VAL A 1 106 ? -2.718 12.506 0.350 1.00 98.50 106 VAL A C 1
ATOM 826 O O . VAL A 1 106 ? -2.076 12.399 -0.695 1.00 98.50 106 VAL A O 1
ATOM 829 N N . GLN A 1 107 ? -2.384 13.359 1.321 1.00 98.56 107 GLN A N 1
ATOM 830 C CA . GLN A 1 107 ? -1.231 14.244 1.219 1.00 98.56 107 GLN A CA 1
ATOM 831 C C . GLN A 1 107 ? 0.051 13.433 1.005 1.00 98.56 107 GLN A C 1
ATOM 833 O O . GLN A 1 107 ? 0.759 13.684 0.032 1.00 98.56 107 GLN A O 1
ATOM 838 N N . ALA A 1 108 ? 0.307 12.423 1.841 1.00 98.12 108 ALA A N 1
ATOM 839 C CA . ALA A 1 108 ? 1.479 11.561 1.716 1.00 98.12 108 ALA A CA 1
ATOM 840 C C . ALA A 1 108 ? 1.529 10.856 0.349 1.00 98.12 108 ALA A C 1
ATOM 842 O O . ALA A 1 108 ? 2.525 10.969 -0.362 1.00 98.12 108 ALA A O 1
ATOM 843 N N . LEU A 1 109 ? 0.439 10.208 -0.078 1.00 96.75 109 LEU A N 1
ATOM 844 C CA . LEU A 1 109 ? 0.361 9.537 -1.383 1.00 96.75 109 LEU A CA 1
ATOM 845 C C . LEU A 1 109 ? 0.609 10.493 -2.560 1.00 96.75 109 LEU A C 1
ATOM 847 O O . LEU A 1 109 ? 1.157 10.076 -3.574 1.00 96.75 109 LEU A O 1
ATOM 851 N N . SER A 1 110 ? 0.218 11.763 -2.440 1.00 96.88 110 SER A N 1
ATOM 852 C CA . SER A 1 110 ? 0.388 12.755 -3.508 1.00 96.88 110 SER A CA 1
ATOM 853 C C . SER A 1 110 ? 1.810 13.310 -3.633 1.00 96.88 110 SER A C 1
ATOM 855 O O . SER A 1 110 ? 2.166 13.834 -4.689 1.00 96.88 110 SER A O 1
ATOM 857 N N . THR A 1 111 ? 2.621 13.213 -2.574 1.00 96.69 111 THR A N 1
ATOM 858 C CA . THR A 1 111 ? 3.948 13.849 -2.513 1.00 96.69 111 THR A CA 1
ATOM 859 C C . THR A 1 111 ? 5.115 12.881 -2.387 1.00 96.69 111 THR A C 1
ATOM 861 O O . THR A 1 111 ? 6.243 13.266 -2.689 1.00 96.69 111 THR A O 1
ATOM 864 N N . GLU A 1 112 ? 4.882 11.650 -1.931 1.00 95.94 112 GLU A N 1
ATOM 865 C CA . GLU A 1 112 ? 5.944 10.652 -1.804 1.00 95.94 112 GLU A CA 1
ATOM 866 C C . GLU A 1 112 ? 6.518 10.268 -3.183 1.00 95.94 112 GLU A C 1
ATOM 868 O O . GLU A 1 112 ? 5.769 10.004 -4.130 1.00 95.94 112 GLU A O 1
ATOM 873 N N . PRO A 1 113 ? 7.853 10.206 -3.332 1.00 94.00 113 PRO A N 1
ATOM 874 C CA . PRO A 1 113 ? 8.475 9.837 -4.590 1.00 94.00 113 PRO A CA 1
ATOM 875 C C . PRO A 1 113 ? 8.410 8.319 -4.794 1.00 94.00 113 PRO A C 1
ATOM 877 O O . PRO A 1 113 ? 9.191 7.553 -4.229 1.00 94.00 113 PRO A O 1
ATOM 880 N N . PHE A 1 114 ? 7.516 7.881 -5.673 1.00 94.12 114 PHE A N 1
ATOM 881 C CA . PHE A 1 114 ? 7.443 6.490 -6.116 1.00 94.12 114 PHE A CA 1
ATOM 882 C C . PHE A 1 114 ? 8.605 6.128 -7.049 1.00 94.12 114 PHE A C 1
ATOM 884 O O . PHE A 1 114 ? 9.137 6.974 -7.778 1.00 94.12 114 PHE A O 1
ATOM 891 N N . CYS A 1 115 ? 9.046 4.870 -7.002 1.00 93.56 115 CYS A N 1
ATOM 892 C CA . CYS A 1 115 ? 10.170 4.396 -7.801 1.00 93.56 115 CYS A CA 1
ATOM 893 C C . CYS A 1 115 ? 9.748 3.856 -9.166 1.00 93.56 115 CYS A C 1
ATOM 895 O O . CYS A 1 115 ? 10.547 3.909 -10.092 1.00 93.56 115 CYS A O 1
ATOM 897 N N . ALA A 1 116 ? 8.529 3.337 -9.295 1.00 88.81 116 ALA A N 1
ATOM 898 C CA . ALA A 1 116 ? 8.044 2.684 -10.504 1.00 88.81 116 ALA A CA 1
ATOM 899 C C . ALA A 1 116 ? 6.677 3.221 -10.919 1.00 88.81 116 ALA A C 1
ATOM 901 O O . ALA A 1 116 ? 5.960 3.832 -10.127 1.00 88.81 116 ALA A O 1
ATOM 902 N N . THR A 1 117 ? 6.284 2.890 -12.139 1.00 77.88 117 THR A N 1
ATOM 903 C CA . THR A 1 117 ? 4.874 2.786 -12.489 1.00 77.88 117 THR A CA 1
ATOM 904 C C . THR A 1 117 ? 4.266 1.549 -11.832 1.00 77.88 117 THR A C 1
ATOM 906 O O . THR A 1 117 ? 4.606 0.429 -12.210 1.00 77.88 117 THR A O 1
ATOM 909 N N . GLU A 1 118 ? 3.368 1.750 -10.873 1.00 65.75 118 GLU A N 1
ATOM 910 C CA . GLU A 1 118 ? 2.483 0.735 -10.286 1.00 65.75 118 GLU A CA 1
ATOM 911 C C . GLU A 1 118 ? 1.125 1.344 -9.978 1.00 65.75 118 GLU A C 1
ATOM 913 O O . GLU A 1 118 ? 0.953 2.565 -10.193 1.00 65.75 118 GLU A O 1
#

Organism: NCBI:txid221442